Protein AF-A0A4Y2LXV7-F1 (afdb_monomer)

Sequence (89 aa):
MEERRQSRGEVVDAGPGYAYMIYVLMESLLDKLKLLNYDTEFSQEFKMKNINRHYFALQTNPGEQFFMFSSLAAWLIRKCGVKFDSPQE

Secondary structure (DSSP, 8-state):
---------------GGGGGHHHHHHHHHHHHHHHTTHHHHTHHHHTPPPP-TTTTTS-S-HHHHHHHHHHHHHHHHHHTT---PPPP-

Organism: Araneus ventricosus (NCBI:txid182803)

pLDDT: mean 83.85, std 15.97, range [42.31, 96.56]

Nearest PDB structures (foldseek):
  2b76-assembly2_P  TM=2.569E-01  e=6.456E+00  Escherichia coli

Mean predicted aligned error: 8.84 Å

Radius of gyration: 16.81 Å; Cα contacts (8 Å, |Δi|>4): 43; chains: 1; bounding box: 42×41×37 Å

Structure (mmCIF, N/CA/C/O backbone):
data_AF-A0A4Y2LXV7-F1
#
_entry.id   AF-A0A4Y2LXV7-F1
#
loop_
_atom_site.group_PDB
_atom_site.id
_atom_site.type_symbol
_atom_site.label_atom_id
_atom_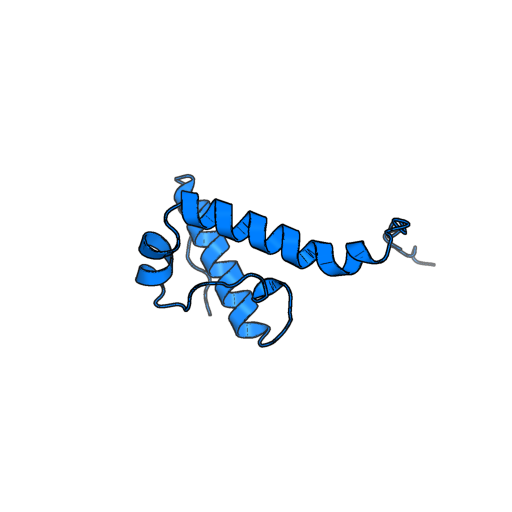site.label_alt_id
_atom_site.label_comp_id
_atom_site.label_asym_id
_atom_site.label_entity_id
_atom_site.label_seq_id
_atom_site.pdbx_PDB_ins_code
_atom_site.Cartn_x
_atom_site.Cartn_y
_atom_site.Cartn_z
_atom_site.occupancy
_atom_site.B_iso_or_equiv
_atom_site.auth_seq_id
_atom_site.auth_comp_id
_atom_site.auth_asym_id
_atom_site.auth_atom_id
_atom_site.pdbx_PDB_model_num
ATOM 1 N N . MET A 1 1 ? 28.829 -29.168 10.766 1.00 42.31 1 MET A N 1
ATOM 2 C CA . MET A 1 1 ? 28.384 -29.335 9.368 1.00 42.31 1 MET A CA 1
ATOM 3 C C . MET A 1 1 ? 26.893 -29.060 9.397 1.00 42.31 1 MET A C 1
ATOM 5 O O . MET A 1 1 ? 26.119 -29.962 9.659 1.00 42.31 1 MET A O 1
ATOM 9 N N . GLU A 1 2 ? 26.528 -27.781 9.355 1.00 42.91 2 GLU A N 1
ATOM 10 C CA . GLU A 1 2 ? 25.163 -27.322 9.623 1.00 42.91 2 GLU A CA 1
ATOM 11 C C . GLU A 1 2 ? 24.503 -27.019 8.283 1.00 42.91 2 GLU A C 1
ATOM 13 O O . GLU A 1 2 ? 25.062 -26.314 7.437 1.00 42.91 2 GLU A O 1
ATOM 18 N N . GLU A 1 3 ? 23.393 -27.706 8.046 1.00 43.06 3 GLU A N 1
ATOM 19 C CA . GLU A 1 3 ? 22.752 -27.833 6.751 1.00 43.06 3 GLU A CA 1
ATOM 20 C C . GLU A 1 3 ? 22.347 -26.470 6.200 1.00 43.06 3 GLU A C 1
ATOM 22 O O . GLU A 1 3 ? 21.603 -25.697 6.806 1.00 43.06 3 GLU A O 1
ATOM 27 N N . ARG A 1 4 ? 22.831 -26.203 4.985 1.00 49.16 4 ARG A N 1
ATOM 28 C CA . ARG A 1 4 ? 22.344 -25.138 4.122 1.00 49.16 4 ARG A CA 1
ATOM 29 C C . ARG A 1 4 ? 20.827 -25.278 3.992 1.00 49.16 4 ARG A C 1
ATOM 31 O O . ARG A 1 4 ? 20.343 -26.053 3.172 1.00 49.16 4 ARG A O 1
ATOM 38 N N . ARG A 1 5 ? 20.078 -24.435 4.703 1.00 53.62 5 ARG A N 1
ATOM 39 C CA . ARG A 1 5 ? 18.760 -23.972 4.254 1.00 53.62 5 ARG A CA 1
ATOM 40 C C . ARG A 1 5 ? 18.954 -23.111 3.003 1.00 53.62 5 ARG A C 1
ATOM 42 O O . ARG A 1 5 ? 18.798 -21.898 3.023 1.00 53.62 5 ARG A O 1
ATOM 49 N N . GLN A 1 6 ? 19.332 -23.752 1.903 1.00 46.88 6 GLN A N 1
ATOM 50 C CA . GLN A 1 6 ? 19.029 -23.241 0.579 1.00 46.88 6 GLN A CA 1
ATOM 51 C C . GLN A 1 6 ? 17.537 -23.488 0.392 1.00 46.88 6 GLN A C 1
ATOM 53 O O . GLN A 1 6 ? 17.121 -24.598 0.062 1.00 46.88 6 GLN A O 1
ATOM 58 N N . SER A 1 7 ? 16.721 -22.459 0.646 1.00 46.03 7 SER A N 1
ATOM 59 C CA . SER A 1 7 ? 15.417 -22.394 0.003 1.00 46.03 7 SER A CA 1
ATOM 60 C C . SER A 1 7 ? 15.708 -22.487 -1.489 1.00 46.03 7 SER A C 1
ATOM 62 O O . SER A 1 7 ? 16.364 -21.634 -2.089 1.00 46.03 7 SER A O 1
ATOM 64 N N . ARG A 1 8 ? 15.354 -23.634 -2.054 1.00 45.34 8 ARG A N 1
ATOM 65 C CA . ARG A 1 8 ? 15.507 -23.935 -3.464 1.00 45.34 8 ARG A CA 1
ATOM 66 C C . ARG A 1 8 ? 14.540 -22.986 -4.163 1.00 45.34 8 ARG A C 1
ATOM 68 O O . ARG A 1 8 ? 13.357 -23.283 -4.256 1.00 45.34 8 ARG A O 1
ATOM 75 N N . GLY A 1 9 ? 15.021 -21.796 -4.524 1.00 50.72 9 GLY A N 1
ATOM 76 C CA . GLY A 1 9 ? 14.318 -20.920 -5.443 1.00 50.72 9 GLY A CA 1
ATOM 77 C C . GLY A 1 9 ? 14.120 -21.740 -6.700 1.00 50.72 9 GLY A C 1
ATOM 78 O O . GLY A 1 9 ? 15.089 -22.030 -7.402 1.00 50.72 9 GLY A O 1
ATOM 79 N N . GLU A 1 10 ? 12.898 -22.219 -6.909 1.00 46.94 10 GLU A N 1
ATOM 80 C CA . GLU A 1 10 ? 12.501 -22.757 -8.195 1.00 46.94 10 GLU A CA 1
ATOM 81 C C . GLU A 1 10 ? 12.845 -21.679 -9.210 1.00 46.94 10 GLU A C 1
ATOM 83 O O . GLU A 1 10 ? 12.324 -20.562 -9.160 1.00 46.94 10 GLU A O 1
ATOM 88 N N . VAL A 1 11 ? 13.807 -21.987 -10.074 1.00 54.50 11 VAL A N 1
ATOM 89 C CA . VAL A 1 11 ? 14.121 -21.142 -11.213 1.00 54.50 11 VAL A CA 1
ATOM 90 C C . VAL A 1 11 ? 12.944 -21.343 -12.152 1.00 54.50 11 VAL A C 1
ATOM 92 O O . VAL A 1 11 ? 12.943 -22.240 -12.989 1.00 54.50 11 VAL A O 1
ATOM 95 N N . VAL A 1 12 ? 11.869 -20.594 -11.918 1.00 63.91 12 VAL A N 1
ATOM 96 C CA . VAL A 1 12 ? 10.818 -20.425 -12.910 1.00 63.91 12 VAL A CA 1
ATOM 97 C C . VAL A 1 12 ? 11.536 -19.931 -14.161 1.00 63.91 12 VAL A C 1
ATOM 99 O O . VAL A 1 12 ? 12.176 -18.879 -14.112 1.00 63.91 12 VAL A O 1
ATOM 102 N N . ASP A 1 13 ? 11.502 -20.725 -15.239 1.00 65.56 13 ASP A N 1
ATOM 103 C CA . ASP A 1 13 ? 11.955 -20.328 -16.579 1.00 65.56 13 ASP A CA 1
ATOM 104 C C . ASP A 1 13 ? 10.992 -19.262 -17.093 1.00 65.56 13 ASP A C 1
ATOM 106 O O . ASP A 1 13 ? 10.058 -19.482 -17.865 1.00 65.56 13 ASP A O 1
ATOM 110 N N . ALA A 1 14 ? 11.112 -18.107 -16.465 1.00 71.12 14 ALA A N 1
ATOM 111 C CA . ALA A 1 14 ? 10.174 -17.040 -16.570 1.00 71.12 14 ALA A CA 1
ATOM 112 C C . ALA A 1 14 ? 10.737 -16.138 -17.655 1.00 71.12 14 ALA A C 1
ATOM 114 O O . ALA A 1 14 ? 11.746 -15.459 -17.459 1.00 71.12 14 ALA A O 1
ATOM 115 N N . GLY A 1 15 ? 10.106 -16.188 -18.830 1.00 83.94 15 GLY A N 1
ATOM 116 C CA . GLY A 1 15 ? 10.467 -15.332 -19.953 1.00 83.94 15 GLY A CA 1
ATOM 117 C C . GLY A 1 15 ? 10.547 -13.854 -19.541 1.00 83.94 15 GLY A C 1
ATOM 118 O O . GLY A 1 15 ? 10.066 -13.472 -18.472 1.00 83.94 15 GLY A O 1
ATOM 119 N N . PRO A 1 16 ? 11.097 -12.976 -20.393 1.00 84.69 16 PRO A N 1
ATOM 120 C CA . PRO A 1 16 ? 11.445 -11.595 -20.030 1.00 84.69 16 PRO A CA 1
ATOM 121 C C . PRO A 1 16 ? 10.296 -10.776 -19.404 1.00 84.69 16 PRO A C 1
ATOM 123 O O . PRO A 1 16 ? 10.547 -9.843 -18.645 1.00 84.69 16 PRO A O 1
ATOM 126 N N . GLY A 1 17 ? 9.034 -11.145 -19.659 1.00 86.75 17 GLY A N 1
ATOM 127 C CA . GLY A 1 17 ? 7.855 -10.551 -19.021 1.00 86.75 17 GLY A CA 1
ATOM 128 C C . GLY A 1 17 ? 7.765 -10.749 -17.500 1.00 86.75 17 GLY A C 1
ATOM 129 O O . GLY A 1 17 ? 7.115 -9.952 -16.827 1.00 86.75 17 GLY A O 1
ATOM 130 N N . TYR A 1 18 ? 8.439 -11.751 -16.930 1.00 88.25 18 TYR A N 1
ATOM 131 C CA . TYR A 1 18 ? 8.397 -12.033 -15.494 1.00 88.25 18 TYR A CA 1
ATOM 132 C C . TYR A 1 18 ? 8.932 -10.884 -14.642 1.00 88.25 18 TYR A C 1
ATOM 134 O O . TYR A 1 18 ? 8.365 -10.581 -13.594 1.00 88.25 18 TYR A O 1
ATOM 142 N N . ALA A 1 19 ? 9.951 -10.171 -15.133 1.00 87.25 19 ALA A N 1
ATOM 143 C CA . ALA A 1 19 ? 10.490 -8.984 -14.471 1.00 87.25 19 ALA A CA 1
ATOM 144 C C . ALA A 1 19 ? 9.429 -7.884 -14.258 1.00 87.25 19 ALA A C 1
ATOM 146 O O . ALA A 1 19 ? 9.561 -7.064 -13.353 1.00 87.25 19 ALA A O 1
ATOM 147 N N . TYR A 1 20 ? 8.355 -7.885 -15.055 1.00 90.81 20 TYR A N 1
ATOM 148 C CA . TYR A 1 20 ? 7.272 -6.904 -14.988 1.00 90.81 20 TYR A CA 1
ATOM 149 C C . TYR A 1 20 ? 6.039 -7.396 -14.219 1.00 90.81 20 TYR A C 1
ATOM 151 O O . TYR A 1 20 ? 5.125 -6.607 -13.969 1.00 90.81 20 TYR A O 1
ATOM 159 N N . MET A 1 21 ? 6.006 -8.664 -13.793 1.00 93.31 21 MET A N 1
ATOM 160 C CA . MET A 1 21 ? 4.866 -9.236 -13.062 1.00 93.31 21 MET A CA 1
ATOM 161 C C . MET A 1 21 ? 4.566 -8.496 -11.757 1.00 93.31 21 MET A C 1
ATOM 163 O O . MET A 1 21 ? 3.409 -8.429 -11.347 1.00 93.31 21 MET A O 1
ATOM 167 N N . ILE A 1 22 ? 5.576 -7.878 -11.137 1.00 93.31 22 ILE A N 1
ATOM 168 C CA . ILE A 1 22 ? 5.383 -7.057 -9.939 1.00 93.31 22 ILE A CA 1
ATOM 169 C C . ILE A 1 22 ? 4.435 -5.876 -10.192 1.00 93.31 22 ILE A C 1
ATOM 171 O O . ILE A 1 22 ? 3.613 -5.555 -9.338 1.00 93.31 22 ILE A O 1
ATOM 175 N N . TYR A 1 23 ? 4.468 -5.272 -11.382 1.00 95.00 23 TYR A N 1
ATOM 176 C CA . TYR A 1 23 ? 3.564 -4.173 -11.728 1.00 95.00 23 TYR A CA 1
ATOM 177 C C . TYR A 1 23 ? 2.142 -4.669 -11.984 1.00 95.00 23 TYR A C 1
ATOM 179 O O . TYR A 1 23 ? 1.189 -4.000 -11.600 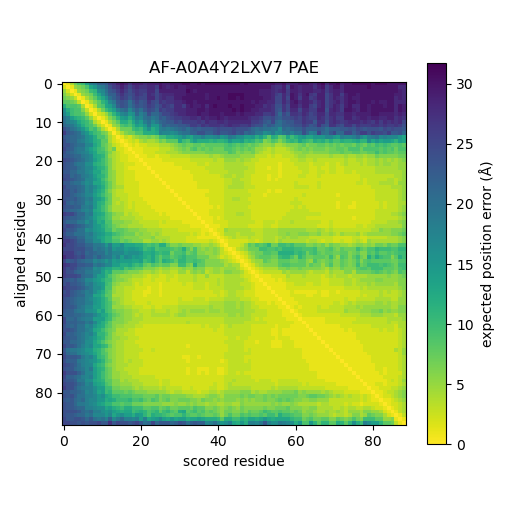1.00 95.00 23 TYR A O 1
ATOM 187 N N . VAL A 1 24 ? 1.990 -5.862 -12.566 1.00 94.81 24 VAL A N 1
ATOM 188 C CA . VAL A 1 24 ? 0.676 -6.503 -12.745 1.00 94.81 24 VAL A CA 1
ATOM 189 C C . VAL A 1 24 ? 0.049 -6.826 -11.386 1.00 94.81 24 VAL A C 1
ATOM 191 O O . VAL A 1 24 ? -1.133 -6.561 -11.167 1.00 94.81 24 VAL A O 1
ATOM 194 N N . LEU A 1 25 ? 0.847 -7.337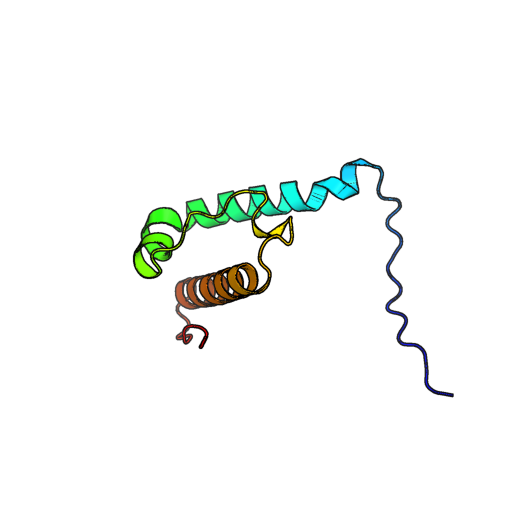 -10.442 1.00 95.44 25 LEU A N 1
ATOM 195 C CA . LEU A 1 25 ? 0.415 -7.551 -9.060 1.00 95.44 25 LEU A CA 1
ATOM 196 C C . LEU A 1 25 ? -0.023 -6.235 -8.403 1.00 95.44 25 LEU A C 1
ATOM 198 O O . LEU A 1 25 ? -1.056 -6.199 -7.738 1.00 95.44 25 LEU A O 1
ATOM 202 N N . MET A 1 26 ? 0.737 -5.160 -8.612 1.00 96.19 26 MET A N 1
ATOM 203 C CA . MET A 1 26 ? 0.417 -3.845 -8.063 1.00 96.19 26 MET A CA 1
ATOM 204 C C . MET A 1 26 ? -0.864 -3.242 -8.642 1.00 96.19 26 MET A C 1
ATOM 206 O O . MET A 1 26 ? -1.655 -2.695 -7.880 1.00 96.19 26 MET A O 1
ATOM 210 N N . GLU A 1 27 ? -1.115 -3.373 -9.944 1.00 96.00 27 GLU A N 1
ATOM 211 C CA . GLU A 1 27 ? -2.397 -2.975 -10.551 1.00 96.00 27 GLU A CA 1
ATOM 212 C C . GLU A 1 27 ? -3.559 -3.772 -9.933 1.00 96.00 27 GLU A C 1
ATOM 214 O O . GLU A 1 27 ? -4.538 -3.192 -9.465 1.00 96.00 27 GLU A O 1
ATOM 219 N N . SER A 1 28 ? -3.407 -5.098 -9.806 1.00 96.38 28 SER A N 1
ATOM 220 C CA . SER A 1 28 ? -4.412 -5.958 -9.162 1.00 96.38 28 SER A CA 1
ATOM 221 C C . SER A 1 28 ? -4.681 -5.571 -7.702 1.00 96.38 28 SER A C 1
ATOM 223 O O . SER A 1 28 ? -5.827 -5.612 -7.247 1.00 96.38 28 SER A O 1
ATOM 225 N N . LEU A 1 29 ? -3.640 -5.191 -6.953 1.00 95.88 29 LEU A N 1
ATOM 226 C CA . LEU A 1 29 ? -3.775 -4.670 -5.594 1.0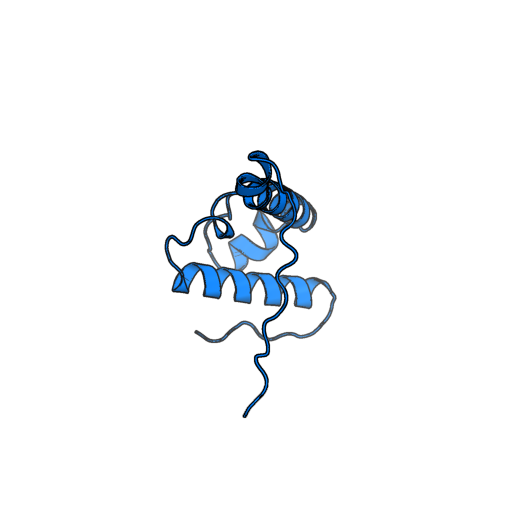0 95.88 29 LEU A CA 1
ATOM 227 C C . LEU A 1 29 ? -4.584 -3.369 -5.587 1.00 95.88 29 LEU A C 1
ATOM 229 O O . LEU A 1 29 ? -5.540 -3.261 -4.822 1.00 95.88 29 LEU A O 1
ATOM 233 N N . LEU A 1 30 ? -4.228 -2.401 -6.435 1.00 95.44 30 LEU A N 1
ATOM 234 C CA . LEU A 1 30 ? -4.904 -1.104 -6.493 1.00 95.44 30 LEU A CA 1
ATOM 235 C C . LEU A 1 30 ? -6.384 -1.243 -6.838 1.00 95.44 30 LEU A C 1
ATOM 237 O O . LEU A 1 30 ? -7.216 -0.595 -6.209 1.00 95.44 30 LEU A O 1
ATOM 241 N N . ASP A 1 31 ? -6.732 -2.115 -7.779 1.00 96.44 31 ASP A N 1
ATOM 242 C CA . ASP A 1 31 ? -8.132 -2.342 -8.131 1.00 96.44 31 ASP A CA 1
ATOM 243 C C . ASP A 1 31 ? -8.930 -2.936 -6.966 1.00 96.44 31 ASP A C 1
ATOM 245 O O . ASP A 1 31 ? -10.049 -2.498 -6.698 1.00 96.44 31 ASP A O 1
ATOM 249 N N . LYS A 1 32 ? -8.339 -3.850 -6.186 1.00 96.56 32 LYS A N 1
ATOM 250 C CA . LYS A 1 32 ? -8.970 -4.362 -4.958 1.00 96.56 32 LYS A CA 1
ATOM 251 C C . LYS A 1 32 ? -9.115 -3.280 -3.889 1.00 96.56 32 LYS A C 1
ATOM 253 O O . LYS A 1 32 ? -10.141 -3.229 -3.219 1.00 96.56 32 LYS A O 1
ATOM 258 N N . LEU A 1 33 ? -8.124 -2.404 -3.732 1.00 95.50 33 LEU A N 1
ATOM 259 C CA . LEU A 1 33 ? -8.188 -1.291 -2.780 1.00 95.50 33 LEU A CA 1
ATOM 260 C C . LEU A 1 33 ? -9.285 -0.283 -3.146 1.00 95.50 33 LEU A C 1
ATOM 262 O O . LEU A 1 33 ? -10.010 0.170 -2.258 1.00 95.50 33 LEU A O 1
ATOM 266 N N . LYS A 1 34 ? -9.471 0.012 -4.439 1.00 94.12 34 LYS A N 1
ATOM 267 C CA . LYS A 1 34 ? -10.575 0.860 -4.920 1.00 94.12 34 LYS A CA 1
ATOM 268 C C . LYS A 1 34 ? -11.939 0.272 -4.563 1.00 94.12 34 LYS A C 1
ATOM 270 O O . LYS A 1 34 ? -12.795 1.004 -4.081 1.00 94.12 34 LYS A O 1
ATOM 275 N N . LEU A 1 35 ? -12.129 -1.044 -4.721 1.00 96.12 35 LEU A N 1
ATOM 276 C CA . LEU A 1 35 ? -13.372 -1.725 -4.314 1.00 96.12 35 LEU A CA 1
ATOM 277 C C . LEU A 1 35 ? -13.660 -1.599 -2.809 1.00 96.12 35 LEU A C 1
ATOM 279 O O . LEU A 1 35 ? -14.808 -1.712 -2.390 1.00 96.12 35 LEU A O 1
ATOM 283 N N . LEU A 1 36 ? -12.626 -1.366 -1.997 1.00 95.44 36 LEU A N 1
ATOM 284 C CA . LEU A 1 36 ? -12.732 -1.171 -0.552 1.00 95.44 36 LEU A CA 1
ATOM 285 C C . LEU A 1 36 ? -12.828 0.306 -0.141 1.00 95.44 36 LEU A C 1
ATOM 287 O O . LEU A 1 36 ? -12.773 0.585 1.058 1.00 95.44 36 LEU A O 1
ATOM 291 N N . ASN A 1 37 ? -12.976 1.225 -1.102 1.00 92.44 37 ASN A N 1
ATOM 292 C CA . ASN A 1 37 ? -12.983 2.678 -0.911 1.00 92.44 37 ASN A CA 1
ATOM 293 C C . ASN A 1 37 ? -11.722 3.213 -0.214 1.00 92.44 37 ASN A C 1
ATOM 295 O O . ASN A 1 37 ? -11.797 4.134 0.601 1.00 92.44 37 ASN A O 1
ATOM 299 N N . TYR A 1 38 ? -10.552 2.647 -0.525 1.00 92.75 38 TYR A N 1
ATOM 300 C CA . TYR A 1 38 ? -9.269 3.062 0.055 1.00 92.75 38 TYR A CA 1
ATOM 301 C C . TYR A 1 38 ? -9.033 4.583 -0.026 1.00 92.75 38 TYR A C 1
ATOM 303 O O . TYR A 1 38 ? -8.615 5.192 0.957 1.00 92.75 38 TYR A O 1
ATOM 311 N N . ASP A 1 39 ? -9.369 5.217 -1.153 1.00 87.56 39 ASP A N 1
ATOM 312 C CA . ASP A 1 39 ? -9.130 6.652 -1.363 1.00 87.56 39 ASP A CA 1
ATOM 313 C C . ASP A 1 39 ? -9.900 7.553 -0.382 1.00 87.56 39 ASP A C 1
ATOM 315 O O . ASP A 1 39 ? -9.455 8.656 -0.064 1.00 87.56 39 ASP A O 1
ATOM 319 N N . THR A 1 40 ? -11.055 7.102 0.112 1.00 87.69 40 THR A N 1
ATOM 320 C CA . THR A 1 40 ? -11.871 7.866 1.066 1.00 87.69 40 THR A CA 1
ATOM 321 C C . THR A 1 40 ? -11.712 7.367 2.491 1.00 87.69 40 THR A C 1
ATOM 323 O O . THR A 1 40 ? -11.689 8.170 3.411 1.00 87.69 40 THR A O 1
ATOM 326 N N . GLU A 1 41 ? -11.599 6.056 2.695 1.00 89.44 41 GLU A N 1
ATOM 327 C CA . GLU A 1 41 ? -11.586 5.464 4.033 1.00 89.44 41 GLU A CA 1
ATOM 328 C C . GLU A 1 41 ? -10.181 5.351 4.628 1.00 89.44 41 GLU A C 1
ATOM 330 O O . GLU A 1 41 ? -10.035 5.456 5.838 1.00 89.44 41 GLU A O 1
ATOM 335 N N . PHE A 1 42 ? -9.146 5.158 3.807 1.00 86.44 42 PHE A N 1
ATOM 336 C CA . PHE A 1 42 ? -7.764 5.055 4.279 1.00 86.44 42 PHE A CA 1
ATOM 337 C C . PHE A 1 42 ? -6.987 6.352 4.061 1.00 86.44 42 PHE A C 1
ATOM 339 O O . PHE A 1 42 ? -6.403 6.893 5.003 1.00 86.44 42 PHE A O 1
ATOM 346 N N . SER A 1 43 ? -6.979 6.880 2.830 1.00 74.38 43 SER A N 1
ATOM 347 C CA . SER A 1 43 ? -6.153 8.051 2.499 1.00 74.38 43 SER A CA 1
ATOM 348 C C . SER A 1 43 ? -6.555 9.293 3.303 1.00 74.38 43 SER A C 1
ATOM 350 O O . SER A 1 43 ? -5.697 10.113 3.628 1.00 74.38 43 SER A O 1
ATOM 352 N N . GLN A 1 44 ? -7.835 9.424 3.679 1.00 71.31 44 GLN A N 1
ATOM 353 C CA . GLN A 1 44 ? -8.306 10.530 4.522 1.00 71.31 44 GLN A CA 1
ATOM 354 C C . GLN A 1 44 ? -7.931 10.354 5.998 1.00 71.31 44 GLN A C 1
ATOM 356 O O . GLN A 1 44 ? -7.573 11.339 6.644 1.00 71.31 44 GLN A O 1
ATOM 361 N N . GLU A 1 45 ? -7.969 9.124 6.521 1.00 71.31 45 GLU A N 1
ATOM 362 C CA . GLU A 1 45 ? -7.627 8.825 7.918 1.00 71.31 45 GLU A CA 1
ATOM 363 C C . GLU A 1 45 ? -6.135 9.071 8.181 1.00 71.31 45 GLU A C 1
ATOM 365 O O . GLU A 1 45 ? -5.769 9.707 9.169 1.00 71.31 45 GLU A O 1
ATOM 370 N N . PHE A 1 46 ? -5.272 8.654 7.252 1.00 71.50 46 PHE A N 1
ATOM 371 C CA . PHE A 1 46 ? -3.820 8.723 7.432 1.00 71.50 46 PHE A CA 1
ATOM 372 C C . PHE A 1 46 ? -3.142 9.896 6.707 1.00 71.50 46 PHE A C 1
ATOM 374 O O . PHE A 1 46 ? -1.921 10.028 6.771 1.00 71.50 46 PHE A O 1
ATOM 381 N N . LYS A 1 47 ? -3.905 10.755 6.008 1.00 75.56 47 LYS A N 1
ATOM 382 C CA . LYS A 1 47 ? -3.394 11.873 5.181 1.00 75.56 47 LYS A CA 1
ATOM 383 C C . LYS A 1 47 ? -2.263 11.461 4.226 1.00 75.56 47 LYS A C 1
ATOM 385 O O . LYS A 1 47 ? -1.392 12.271 3.898 1.00 75.56 47 LYS A O 1
ATOM 390 N N . MET A 1 48 ? -2.251 10.202 3.794 1.00 74.62 48 MET A N 1
ATOM 391 C CA . MET A 1 48 ? -1.188 9.683 2.942 1.00 74.62 48 MET A CA 1
ATOM 392 C C . MET A 1 48 ? -1.487 9.941 1.468 1.00 74.62 48 MET A C 1
ATOM 394 O O . MET A 1 48 ? -2.638 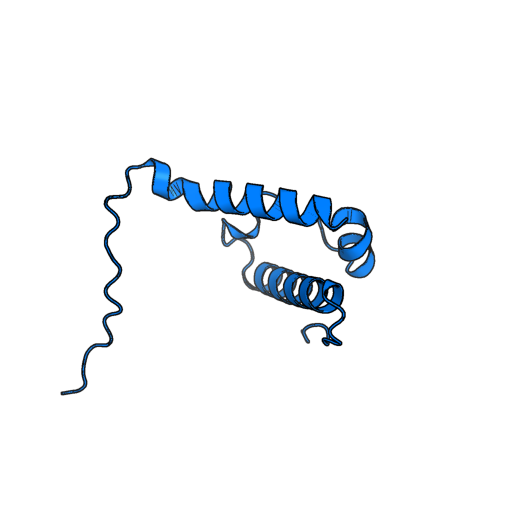10.062 1.049 1.00 74.62 48 MET A O 1
ATOM 398 N N . LYS A 1 49 ? -0.425 10.016 0.661 1.00 81.38 49 LYS A N 1
ATOM 399 C CA . LYS A 1 49 ? -0.557 10.085 -0.796 1.00 81.38 49 LYS A CA 1
ATOM 400 C C . LYS A 1 49 ? -1.102 8.761 -1.329 1.00 81.38 49 LYS A C 1
ATOM 402 O O . LYS A 1 49 ? -0.703 7.697 -0.864 1.00 81.38 49 LYS A O 1
ATOM 407 N N . ASN A 1 50 ? -1.942 8.843 -2.358 1.00 83.94 50 ASN A N 1
ATOM 408 C CA . ASN A 1 50 ? -2.466 7.659 -3.030 1.00 83.94 50 ASN A CA 1
ATOM 409 C C . ASN A 1 50 ? -1.333 6.789 -3.594 1.00 83.94 50 ASN A C 1
ATOM 411 O O . ASN A 1 50 ? -0.389 7.283 -4.223 1.00 83.94 50 ASN A O 1
ATOM 415 N N . ILE A 1 51 ? -1.461 5.479 -3.387 1.00 90.81 51 ILE A N 1
ATOM 416 C CA . ILE A 1 51 ? -0.533 4.468 -3.892 1.00 90.81 51 ILE A CA 1
ATOM 417 C C . ILE A 1 51 ? -0.681 4.392 -5.417 1.00 90.81 51 ILE A C 1
ATOM 419 O O . ILE A 1 51 ? -1.786 4.299 -5.947 1.00 90.81 51 ILE A O 1
ATOM 423 N N . ASN A 1 52 ? 0.441 4.410 -6.137 1.00 91.81 52 ASN A N 1
ATOM 424 C CA . ASN A 1 52 ? 0.479 4.125 -7.574 1.00 91.81 52 ASN A CA 1
ATOM 425 C C . ASN A 1 52 ? 1.125 2.756 -7.842 1.00 91.81 52 ASN A C 1
ATOM 427 O O . ASN A 1 52 ? 1.750 2.174 -6.954 1.00 91.81 52 ASN A O 1
ATOM 431 N N . ARG A 1 53 ? 1.023 2.246 -9.077 1.00 93.31 53 ARG A N 1
ATOM 432 C CA . ARG A 1 53 ? 1.492 0.892 -9.437 1.00 93.31 53 ARG A CA 1
ATOM 433 C C . ARG A 1 53 ? 2.982 0.633 -9.196 1.00 93.31 53 ARG A C 1
ATOM 435 O O . ARG A 1 53 ? 3.407 -0.514 -9.151 1.00 93.31 53 ARG A O 1
ATOM 442 N N . HIS A 1 54 ? 3.789 1.683 -9.074 1.00 94.56 54 HIS A N 1
ATOM 443 C CA . HIS A 1 54 ? 5.223 1.570 -8.824 1.00 94.56 54 HIS A CA 1
ATOM 444 C C . HIS A 1 54 ? 5.561 1.653 -7.330 1.00 94.56 54 HIS A C 1
ATOM 446 O O . HIS A 1 54 ? 6.690 1.346 -6.962 1.00 94.56 54 HIS A O 1
ATOM 452 N N . TYR A 1 55 ? 4.612 2.051 -6.471 1.00 94.50 55 TYR A N 1
ATOM 453 C CA . TYR A 1 55 ? 4.889 2.467 -5.094 1.00 94.50 55 TYR A CA 1
ATOM 454 C C . TYR A 1 55 ? 5.523 1.367 -4.239 1.00 94.50 55 TYR A C 1
ATOM 456 O O . TYR A 1 55 ? 6.491 1.655 -3.555 1.00 94.50 55 TYR A O 1
ATOM 464 N N . PHE A 1 56 ? 5.043 0.119 -4.301 1.00 94.88 56 PHE A N 1
ATOM 465 C CA . PHE A 1 56 ? 5.722 -1.018 -3.651 1.00 94.88 56 PHE A CA 1
ATOM 466 C C . PHE A 1 56 ? 6.607 -1.828 -4.607 1.00 94.88 56 PHE A C 1
ATOM 468 O O . PHE A 1 56 ? 7.359 -2.687 -4.161 1.00 94.88 56 PHE A O 1
ATOM 475 N N . ALA A 1 57 ? 6.530 -1.572 -5.917 1.00 94.69 57 ALA A N 1
ATOM 476 C CA . ALA A 1 57 ? 7.332 -2.290 -6.906 1.00 94.69 57 ALA A CA 1
ATOM 477 C C . ALA A 1 57 ? 8.777 -1.773 -6.987 1.00 94.69 57 ALA A C 1
ATOM 479 O O . ALA A 1 57 ? 9.677 -2.524 -7.354 1.00 94.69 57 ALA A O 1
ATOM 480 N N . LEU A 1 58 ? 9.003 -0.494 -6.675 1.00 94.44 58 LEU A N 1
ATOM 481 C CA . LEU A 1 58 ? 10.320 0.136 -6.683 1.00 94.44 58 LEU A CA 1
ATOM 482 C C . LEU A 1 58 ? 10.688 0.577 -5.275 1.00 94.44 58 LEU A C 1
ATOM 484 O O . LEU A 1 58 ? 9.923 1.290 -4.640 1.00 94.44 58 LEU A O 1
ATOM 488 N N . GLN A 1 59 ? 11.878 0.218 -4.805 1.00 93.69 59 GLN A N 1
ATOM 489 C CA . GL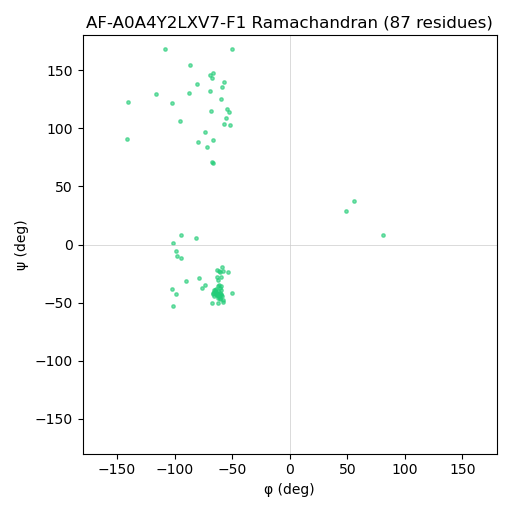N A 1 59 ? 12.378 0.647 -3.502 1.00 93.69 59 GLN A CA 1
ATOM 490 C C . GLN A 1 59 ? 12.930 2.081 -3.588 1.00 93.69 59 GLN A C 1
ATOM 492 O O . GLN A 1 59 ? 14.110 2.281 -3.864 1.00 93.69 59 GLN A O 1
ATOM 497 N N . THR A 1 60 ? 12.076 3.087 -3.389 1.00 93.94 60 THR A N 1
ATOM 498 C CA . THR A 1 60 ? 12.465 4.509 -3.446 1.00 93.94 60 THR A CA 1
ATOM 499 C C . THR A 1 60 ? 12.699 5.095 -2.058 1.00 93.94 60 THR A C 1
ATOM 501 O O . THR A 1 60 ? 13.676 5.809 -1.851 1.00 93.94 60 THR A O 1
ATOM 504 N N . ASN A 1 61 ? 11.828 4.770 -1.102 1.00 93.56 61 ASN A N 1
ATOM 505 C CA . ASN A 1 61 ? 11.942 5.164 0.298 1.00 93.56 61 ASN A CA 1
ATOM 506 C C . ASN A 1 61 ? 11.486 3.999 1.195 1.00 93.56 61 ASN A C 1
ATOM 508 O O . ASN A 1 61 ? 10.299 3.899 1.503 1.00 93.56 61 ASN A O 1
ATOM 512 N N . PRO A 1 62 ? 12.403 3.111 1.617 1.00 93.38 62 PRO A N 1
ATOM 513 C CA . PRO A 1 62 ? 12.040 1.870 2.301 1.00 93.38 62 PRO A CA 1
ATOM 514 C C . PRO A 1 62 ? 11.282 2.091 3.612 1.00 93.38 62 PRO A C 1
ATOM 516 O O . PRO A 1 62 ? 10.372 1.329 3.917 1.00 93.38 62 PRO A O 1
ATOM 519 N N . GLY A 1 63 ? 11.643 3.131 4.376 1.00 92.88 63 GLY A N 1
ATOM 520 C CA . GLY A 1 63 ? 11.002 3.438 5.657 1.00 92.88 63 GLY A CA 1
ATOM 521 C C . GLY A 1 63 ? 9.552 3.877 5.474 1.00 92.88 63 GLY A C 1
ATOM 522 O O . GLY A 1 63 ? 8.649 3.292 6.064 1.00 92.88 63 GLY A O 1
ATOM 523 N N . GLU A 1 64 ? 9.317 4.840 4.579 1.00 91.69 64 GLU A N 1
ATOM 524 C CA . GLU A 1 64 ? 7.963 5.301 4.243 1.00 91.69 64 GLU A CA 1
ATOM 525 C C . GLU A 1 64 ? 7.120 4.177 3.622 1.00 91.69 64 GLU A C 1
ATOM 527 O O . GLU A 1 64 ? 5.965 3.986 3.992 1.00 91.69 64 GLU A O 1
ATOM 532 N N . GLN A 1 65 ? 7.705 3.385 2.719 1.00 93.69 65 GLN A N 1
ATOM 533 C CA . GLN A 1 65 ? 7.022 2.257 2.086 1.00 93.69 65 GLN A CA 1
ATOM 534 C C . GLN A 1 65 ? 6.643 1.181 3.105 1.00 93.69 65 GLN A C 1
ATOM 536 O O . GLN A 1 65 ? 5.537 0.649 3.053 1.00 93.69 65 GLN A O 1
ATOM 541 N N . PHE A 1 66 ? 7.522 0.879 4.060 1.00 92.81 66 PHE A N 1
ATOM 542 C CA . PHE A 1 66 ? 7.220 -0.069 5.125 1.00 92.81 66 PHE A CA 1
ATOM 543 C C . PHE A 1 66 ? 6.121 0.448 6.061 1.00 92.81 66 PHE A C 1
ATOM 545 O O . PHE A 1 66 ? 5.211 -0.304 6.421 1.00 92.81 66 PHE A O 1
ATOM 552 N N . PHE A 1 67 ? 6.159 1.735 6.412 1.00 91.50 67 PHE A N 1
ATOM 553 C CA . PHE A 1 67 ? 5.118 2.370 7.217 1.00 91.50 67 PHE A CA 1
ATOM 554 C C . PHE A 1 67 ? 3.756 2.358 6.507 1.00 91.50 67 PHE A C 1
ATOM 556 O O . PHE A 1 67 ? 2.753 1.947 7.097 1.00 91.50 67 PHE A O 1
ATOM 563 N N . MET A 1 68 ? 3.720 2.721 5.219 1.00 91.69 68 MET A N 1
ATOM 564 C CA . MET A 1 68 ? 2.520 2.641 4.381 1.00 91.69 68 MET A CA 1
ATOM 565 C C . MET A 1 68 ? 1.986 1.207 4.320 1.00 91.69 68 MET A C 1
ATOM 567 O O . MET A 1 68 ? 0.791 0.987 4.508 1.00 91.69 68 MET A O 1
ATOM 571 N N . PHE A 1 69 ? 2.858 0.224 4.078 1.00 93.56 69 PHE A N 1
ATOM 572 C CA . PHE A 1 69 ? 2.481 -1.188 4.035 1.00 93.56 69 PHE A CA 1
ATOM 573 C C . PHE A 1 69 ? 1.845 -1.638 5.353 1.00 93.56 69 PHE A C 1
ATOM 575 O O . PHE A 1 69 ? 0.755 -2.210 5.352 1.00 93.56 69 PHE A O 1
ATOM 582 N N . SER A 1 70 ? 2.497 -1.337 6.476 1.00 93.62 70 SER A N 1
ATOM 583 C CA . SER A 1 70 ? 2.028 -1.725 7.808 1.00 93.62 70 SER A CA 1
ATOM 584 C C . SER A 1 70 ? 0.690 -1.064 8.144 1.00 93.62 70 SER A C 1
ATOM 586 O O . SER A 1 70 ? -0.221 -1.719 8.652 1.00 93.62 70 SER A O 1
ATOM 588 N N . SER A 1 71 ? 0.537 0.217 7.799 1.00 92.38 71 SER A N 1
ATOM 589 C CA . SER A 1 71 ? -0.700 0.972 8.016 1.00 92.38 71 SER A CA 1
ATOM 590 C C . SER A 1 71 ? -1.844 0.413 7.174 1.00 92.38 71 SER A C 1
ATOM 592 O O . SER A 1 71 ? -2.943 0.191 7.686 1.00 92.38 71 SER A O 1
ATOM 594 N N . LEU A 1 72 ? -1.578 0.118 5.897 1.00 93.88 72 LEU A N 1
ATOM 595 C CA . LEU A 1 72 ? -2.553 -0.483 4.993 1.00 93.88 72 LEU A CA 1
ATOM 596 C C . LEU A 1 72 ? -2.97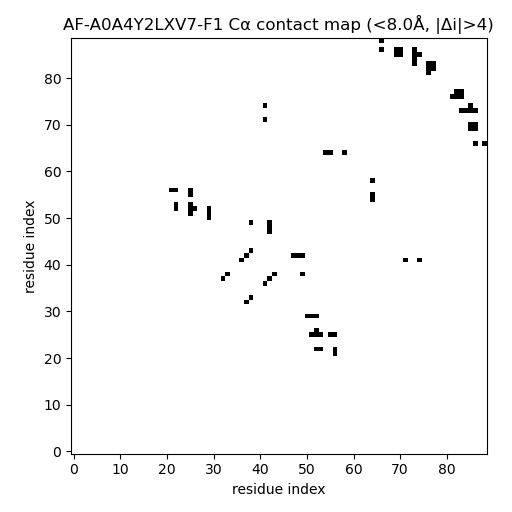5 -1.878 5.471 1.00 93.88 72 LEU A C 1
ATOM 598 O O . LEU A 1 72 ? -4.165 -2.183 5.481 1.00 93.88 72 LEU A O 1
ATOM 602 N N . ALA A 1 73 ? -2.028 -2.712 5.906 1.00 94.50 73 ALA A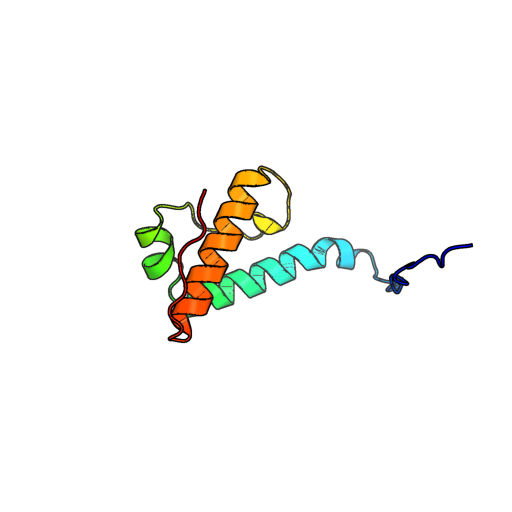 N 1
ATOM 603 C CA . ALA A 1 73 ? -2.324 -4.036 6.446 1.00 94.50 73 ALA A CA 1
ATOM 604 C C . ALA A 1 73 ? -3.223 -3.949 7.688 1.00 94.50 73 ALA A C 1
ATOM 606 O O . ALA A 1 73 ? -4.234 -4.648 7.764 1.00 94.50 73 ALA A O 1
ATOM 607 N N . ALA A 1 74 ? -2.909 -3.044 8.620 1.00 93.69 74 ALA A N 1
ATOM 608 C CA . ALA A 1 74 ? -3.727 -2.802 9.804 1.00 93.69 74 ALA A CA 1
ATOM 609 C C . ALA A 1 74 ? -5.159 -2.372 9.437 1.00 93.69 74 ALA A C 1
ATOM 611 O O . ALA A 1 74 ? -6.127 -2.902 9.983 1.00 93.69 74 ALA A O 1
ATOM 612 N N . TRP A 1 75 ? -5.312 -1.464 8.467 1.00 93.44 75 TRP A N 1
ATOM 613 C CA . TRP A 1 75 ? -6.626 -1.042 7.972 1.00 93.44 75 TRP A CA 1
ATOM 614 C C . TRP A 1 75 ? -7.412 -2.193 7.331 1.00 93.44 75 TRP A C 1
ATOM 616 O O . TRP A 1 75 ? -8.585 -2.384 7.652 1.00 93.44 75 TRP A O 1
ATOM 626 N N . LEU A 1 76 ? -6.770 -3.013 6.494 1.00 94.62 76 LEU A N 1
ATOM 627 C CA . LEU A 1 76 ? -7.407 -4.179 5.874 1.00 94.62 76 LEU A CA 1
ATOM 628 C C . LEU A 1 76 ? -7.864 -5.211 6.915 1.00 94.62 76 LEU A C 1
ATOM 630 O O . LEU A 1 76 ? -8.961 -5.752 6.798 1.00 94.62 76 LEU A O 1
ATOM 634 N N . ILE A 1 77 ? -7.070 -5.45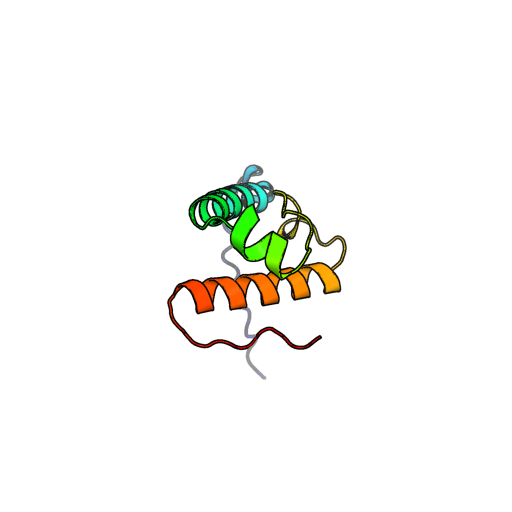2 7.963 1.00 95.19 77 ILE A N 1
ATOM 635 C CA . ILE A 1 77 ? -7.458 -6.341 9.068 1.00 95.19 77 ILE A CA 1
ATOM 636 C C . ILE A 1 77 ? -8.678 -5.775 9.811 1.00 95.19 77 ILE A C 1
ATOM 638 O O . ILE A 1 77 ? -9.628 -6.512 10.088 1.00 95.19 77 ILE A O 1
ATOM 642 N N . ARG A 1 78 ? -8.707 -4.461 10.073 1.00 93.38 78 ARG A N 1
ATOM 643 C CA . ARG A 1 78 ? -9.870 -3.799 10.688 1.00 93.38 78 ARG A CA 1
ATOM 644 C C . ARG A 1 78 ? -11.126 -3.881 9.825 1.00 93.38 78 ARG A C 1
ATOM 646 O O . ARG A 1 78 ? -12.212 -4.079 10.367 1.00 93.38 78 ARG A O 1
ATOM 653 N N . LYS A 1 79 ? -10.996 -3.813 8.496 1.00 92.31 79 LYS A N 1
ATOM 654 C CA . LYS A 1 79 ? -12.119 -3.997 7.553 1.00 92.31 79 LYS A CA 1
ATOM 655 C C . LYS A 1 79 ? -12.751 -5.392 7.652 1.00 92.31 79 LYS A C 1
ATOM 657 O O . LYS A 1 79 ? -13.928 -5.535 7.338 1.00 92.31 79 LYS A O 1
ATOM 662 N N . CYS A 1 80 ? -12.027 -6.389 8.162 1.00 94.62 80 CYS A N 1
ATOM 663 C CA . CYS A 1 80 ? -12.561 -7.720 8.474 1.00 94.62 80 CYS A CA 1
ATOM 664 C C . CYS A 1 80 ? -13.291 -7.797 9.834 1.00 94.62 80 CYS A C 1
ATOM 666 O O . CYS A 1 80 ? -13.664 -8.887 10.260 1.00 94.62 80 CYS A O 1
ATOM 668 N N . GLY A 1 81 ? -13.477 -6.676 10.541 1.00 92.94 81 GLY A N 1
ATOM 669 C CA . GLY A 1 81 ? -14.128 -6.627 11.857 1.00 92.94 81 GLY A CA 1
ATOM 670 C C . GLY A 1 81 ? -13.215 -7.001 13.030 1.00 92.94 81 GLY A C 1
ATOM 671 O O . GLY A 1 81 ? -13.684 -7.141 14.160 1.00 92.94 81 GLY A O 1
ATOM 672 N N . VAL A 1 82 ? -11.912 -7.159 12.787 1.00 94.62 82 VAL A N 1
ATOM 673 C CA . VAL A 1 82 ? -10.924 -7.480 13.821 1.00 94.62 82 VAL A CA 1
ATOM 674 C C . VAL A 1 82 ? -10.410 -6.188 14.453 1.00 94.62 82 VAL A C 1
ATOM 676 O O . VAL A 1 82 ? -9.987 -5.269 13.754 1.00 94.62 82 VAL A O 1
ATOM 679 N N . LYS A 1 83 ? -10.406 -6.108 15.789 1.00 90.31 83 LYS A N 1
ATOM 680 C CA . LYS A 1 83 ? -9.719 -5.016 16.493 1.00 90.31 83 LYS A CA 1
ATOM 681 C C . LYS A 1 83 ? -8.216 -5.189 16.301 1.00 90.31 83 LYS A C 1
ATOM 683 O O . LYS A 1 83 ? -7.656 -6.182 16.756 1.00 90.31 83 LYS A O 1
ATOM 688 N N . PHE A 1 84 ? -7.594 -4.244 15.607 1.00 90.81 84 PHE A N 1
ATOM 689 C CA . PHE A 1 84 ? -6.176 -4.296 15.286 1.00 90.81 84 PHE A CA 1
ATOM 690 C C . PHE A 1 84 ? -5.563 -2.904 15.403 1.00 90.81 84 PHE A C 1
ATOM 692 O O . PHE A 1 84 ? -6.028 -1.956 14.755 1.00 90.81 84 PHE A O 1
ATOM 699 N N . ASP A 1 85 ? -4.539 -2.802 16.242 1.00 87.12 85 ASP A N 1
ATOM 700 C CA . ASP A 1 85 ? -3.864 -1.544 16.528 1.00 87.12 85 ASP A CA 1
ATOM 701 C C . ASP A 1 85 ? -3.086 -1.060 15.302 1.00 87.12 85 ASP A C 1
ATOM 703 O O . ASP A 1 85 ? -2.578 -1.842 14.496 1.00 87.12 85 ASP A O 1
ATOM 707 N N . SER A 1 86 ? -3.023 0.257 15.132 1.00 81.31 86 SER A N 1
ATOM 708 C CA . SER A 1 86 ? -2.180 0.847 14.096 1.00 81.31 86 SER A CA 1
ATOM 709 C C . SER A 1 86 ? -0.699 0.609 14.421 1.00 81.31 86 SER A C 1
ATOM 711 O O . SER A 1 86 ? -0.338 0.560 15.601 1.00 81.31 86 SER A O 1
ATOM 713 N N . PRO A 1 87 ? 0.163 0.453 13.400 1.00 80.38 87 PRO A N 1
ATOM 714 C CA . PRO A 1 87 ? 1.598 0.316 13.621 1.00 80.38 87 PRO A CA 1
ATOM 715 C C . PRO A 1 87 ? 2.140 1.521 14.397 1.00 80.38 87 PRO A C 1
ATOM 717 O O . PRO A 1 87 ? 1.728 2.657 14.158 1.00 80.38 87 PRO A O 1
ATOM 720 N N . GLN A 1 88 ? 3.047 1.254 15.336 1.00 72.81 88 GLN A N 1
ATOM 721 C CA . GLN A 1 88 ? 3.821 2.291 16.019 1.00 72.81 88 GLN A CA 1
ATOM 722 C C . GLN A 1 88 ? 4.989 2.703 15.111 1.00 72.81 88 GLN A C 1
ATOM 724 O O . GLN A 1 88 ? 5.577 1.833 14.463 1.00 72.81 88 GLN A O 1
ATOM 729 N N . GLU A 1 89 ? 5.270 4.007 15.031 1.00 59.09 89 GLU A N 1
ATOM 730 C CA . GLU A 1 89 ? 6.452 4.550 14.336 1.00 59.09 89 GLU A CA 1
ATOM 731 C C . GLU A 1 89 ? 7.758 4.220 15.067 1.00 59.09 89 GLU A C 1
ATOM 733 O O . GLU A 1 89 ? 7.768 4.263 16.321 1.00 59.09 89 GLU A O 1
#

InterPro domains:
  IPR019530 Intra-flagellar transport protein 57 [PF10498] (26-89)
  IPR019530 Intra-flagellar transport protein 57 [PTHR16011] (5-89)

Foldseek 3Di:
DDDPPPPPPPPPPDPPCVLVVQLVVLVVVLVVCVVVVCVPPPCVVVVDDDDDSCLQVDPPDVVVSVLVVQQVVQVVCVVVVDDGDRDDD

Solvent-accessible surface area (backbone atoms only — not comparable to full-atom values): 5598 Å² total; per-residue (Å²): 140,80,79,79,82,66,77,77,74,76,80,67,90,59,57,85,66,54,83,50,44,53,43,56,52,32,46,56,49,50,57,54,37,54,78,68,40,32,75,64,66,45,30,60,74,68,72,48,78,84,83,54,51,52,56,87,65,45,91,83,50,65,67,62,48,49,50,53,51,45,42,51,51,28,51,57,46,35,75,73,73,42,93,58,73,70,69,82,132